Protein AF-A0AAN8U950-F1 (afdb_monomer_lite)

InterPro domains:
  IPR029149 Creatinase/Aminopeptidase P/Spt16, N-terminal [G3DSA:3.40.350.10] (1-107)
  IPR029149 Creatinase/Aminopeptidase P/Spt16, N-terminal [SSF53092] (40-86)
  IPR050422 Xaa-Pro aminopeptidase P [PTHR43763] (3-96)

Radius of gyration: 14.03 Å; chains: 1; bounding box: 30×39×33 Å

Secondary structure (DSSP, 8-state):
---HHHHHHHHHHHSSS-EEEEE--SS-TT--SS--GGG-HHHHHHS--SS--BTTTEEEEE-GGGHHHHHHH--TTEEEEEBTTBPPHHHHHHHHHTTSTTT-EEEE-

Organism: Solanum bulbocastanum (NCBI:txid147425)

pLDDT: mean 73.49, std 13.28, range [39.66, 87.0]

Sequence (109 aa):
MADTLAALRSLMSSHSSPLHALIIPSEDYHQSEYVSARDKRRAFVSGFTGSAGSMDEALLWTDGRYFLQATQQLSDQWKFMRMGDDPPVDIWMANANSYMEENGIIVWD

Structure (mmCIF, N/CA/C/O backbone):
data_AF-A0AAN8U950-F1
#
_entry.id   AF-A0AAN8U950-F1
#
loop_
_atom_site.group_PDB
_atom_site.id
_atom_site.type_symbol
_atom_site.label_atom_id
_atom_site.label_alt_id
_atom_site.label_comp_id
_atom_site.label_asym_id
_atom_site.label_entity_id
_atom_site.label_seq_id
_atom_site.pdbx_PDB_ins_code
_atom_site.Cartn_x
_atom_site.Cartn_y
_atom_site.Cartn_z
_atom_site.occupancy
_atom_site.B_iso_or_equiv
_atom_site.auth_seq_id
_atom_site.auth_comp_id
_atom_site.auth_asym_id
_atom_site.auth_atom_id
_atom_site.pdbx_PDB_model_num
ATOM 1 N N . MET A 1 1 ? -14.216 -2.062 13.259 1.00 41.22 1 MET A N 1
ATOM 2 C CA . MET A 1 1 ? -12.967 -1.275 13.188 1.00 41.22 1 MET A CA 1
ATOM 3 C C . MET A 1 1 ? -13.226 -0.133 12.230 1.00 41.22 1 MET A C 1
ATOM 5 O O . MET A 1 1 ? -13.859 -0.382 11.214 1.00 41.22 1 MET A O 1
ATOM 9 N N . ALA A 1 2 ? -12.865 1.098 12.594 1.00 52.94 2 ALA A N 1
ATOM 10 C CA . ALA A 1 2 ? -12.992 2.232 11.683 1.00 52.94 2 ALA A CA 1
ATOM 11 C C . ALA A 1 2 ? -12.181 1.949 10.408 1.00 52.94 2 ALA A C 1
ATOM 13 O O . ALA A 1 2 ? -11.097 1.377 10.500 1.00 52.94 2 ALA A O 1
ATOM 14 N N . ASP A 1 3 ? -12.722 2.298 9.244 1.00 76.00 3 ASP A N 1
ATOM 15 C CA . ASP A 1 3 ? -12.037 2.137 7.962 1.00 76.00 3 ASP A CA 1
ATOM 16 C C . ASP A 1 3 ? -10.867 3.141 7.907 1.00 76.00 3 ASP A C 1
ATOM 18 O O . ASP A 1 3 ? -11.057 4.330 7.640 1.00 76.00 3 ASP A O 1
ATOM 22 N N . THR A 1 4 ? -9.658 2.676 8.255 1.00 81.12 4 THR A N 1
ATOM 23 C CA . THR A 1 4 ? -8.422 3.482 8.290 1.00 81.12 4 THR A CA 1
ATOM 24 C C . THR A 1 4 ? -8.157 4.154 6.947 1.00 81.12 4 THR A C 1
ATOM 26 O O . THR A 1 4 ? -7.697 5.295 6.908 1.00 81.12 4 THR A O 1
ATOM 29 N N . LEU A 1 5 ? -8.486 3.475 5.846 1.00 76.50 5 LEU A N 1
ATOM 30 C CA . LEU A 1 5 ? -8.328 4.002 4.498 1.00 76.50 5 LEU A CA 1
ATOM 31 C C . LEU A 1 5 ? -9.338 5.126 4.228 1.00 76.50 5 LEU A C 1
ATOM 33 O O . LEU A 1 5 ? -8.965 6.157 3.669 1.00 76.50 5 LEU A O 1
ATOM 37 N N . ALA A 1 6 ? -10.589 4.982 4.675 1.00 79.50 6 ALA A N 1
ATOM 38 C CA . ALA A 1 6 ? -11.578 6.061 4.599 1.00 79.50 6 ALA A CA 1
ATOM 39 C C . ALA A 1 6 ? -11.177 7.281 5.447 1.00 79.50 6 ALA A C 1
ATOM 41 O O . ALA A 1 6 ? -11.303 8.419 4.990 1.00 79.50 6 ALA A O 1
ATOM 42 N N . ALA A 1 7 ? -10.639 7.061 6.652 1.00 84.69 7 ALA A N 1
ATOM 43 C CA . ALA A 1 7 ? -10.133 8.136 7.507 1.00 84.69 7 ALA A CA 1
ATOM 44 C C . ALA A 1 7 ? -8.937 8.864 6.868 1.00 84.69 7 ALA A C 1
ATOM 46 O O . ALA A 1 7 ? -8.889 10.095 6.874 1.00 84.69 7 ALA A O 1
ATOM 47 N N . LEU A 1 8 ? -8.007 8.118 6.263 1.00 83.88 8 LEU A N 1
ATOM 48 C CA . LEU A 1 8 ? -6.866 8.678 5.539 1.00 83.88 8 LEU A CA 1
ATOM 49 C C . LEU A 1 8 ? -7.317 9.506 4.330 1.00 83.88 8 LEU A C 1
ATOM 51 O O . LEU A 1 8 ? -6.875 10.641 4.174 1.00 83.88 8 LEU A O 1
ATOM 55 N N . ARG A 1 9 ? -8.249 8.987 3.520 1.00 78.94 9 ARG A N 1
ATOM 56 C CA . ARG A 1 9 ? -8.828 9.720 2.382 1.00 78.94 9 ARG A CA 1
ATOM 57 C C . ARG A 1 9 ? -9.500 11.020 2.830 1.00 78.94 9 ARG A C 1
ATOM 59 O O . ARG A 1 9 ? -9.273 12.061 2.225 1.00 78.94 9 ARG A O 1
ATOM 66 N N . SER A 1 10 ? -10.249 10.989 3.934 1.00 84.00 10 SER A N 1
ATOM 67 C CA . SER A 1 10 ? -10.861 12.199 4.497 1.00 84.00 10 SER A CA 1
ATOM 68 C C . SER A 1 10 ? -9.818 13.234 4.934 1.00 84.00 10 SER A C 1
ATOM 70 O O . SER A 1 10 ? -10.030 14.427 4.719 1.00 84.00 10 SER A O 1
ATOM 72 N N . LEU A 1 11 ? -8.699 12.802 5.529 1.00 86.81 11 LEU A N 1
ATOM 73 C CA . LEU A 1 11 ? -7.597 13.693 5.907 1.00 86.81 11 LEU A CA 1
ATOM 74 C C . LEU A 1 11 ? -6.932 14.317 4.676 1.00 86.81 11 LEU A C 1
ATOM 76 O O . LEU A 1 11 ? -6.732 15.531 4.648 1.00 86.81 11 LEU A O 1
ATOM 80 N N . MET A 1 12 ? -6.665 13.510 3.646 1.00 82.69 12 MET A N 1
ATOM 81 C CA . MET A 1 12 ? -6.084 13.958 2.376 1.00 82.69 12 MET A CA 1
ATOM 82 C C . MET A 1 12 ? -6.941 15.029 1.688 1.00 82.69 12 MET A C 1
ATOM 84 O O . MET A 1 12 ? -6.403 16.028 1.212 1.00 82.69 12 MET A O 1
ATOM 88 N N . SER A 1 13 ? -8.269 14.868 1.693 1.00 82.06 13 SER A N 1
ATOM 89 C CA . SER A 1 13 ? -9.201 15.864 1.144 1.00 82.06 13 SER A CA 1
ATOM 90 C C . SER A 1 13 ? -9.342 17.121 2.010 1.00 82.06 13 SER A C 1
ATOM 92 O O . SER A 1 13 ? -9.660 18.182 1.484 1.00 82.06 13 SER A O 1
ATOM 94 N N . SER A 1 14 ? -9.128 17.018 3.327 1.00 84.81 14 SER A N 1
ATOM 95 C CA . SER A 1 14 ? -9.252 18.144 4.271 1.00 84.81 14 SER A CA 1
ATOM 96 C C . SER A 1 14 ? -8.030 19.069 4.324 1.00 84.81 14 SER A C 1
ATOM 98 O O . SER A 1 14 ? -8.074 20.114 4.973 1.00 84.81 14 SER A O 1
ATOM 100 N N . HIS A 1 15 ? -6.931 18.684 3.674 1.00 83.38 15 HIS A N 1
ATOM 101 C CA . HIS A 1 15 ? -5.711 19.481 3.614 1.00 83.38 15 HIS A CA 1
ATOM 102 C C . HIS A 1 15 ? -5.938 20.769 2.797 1.00 83.38 15 HIS A C 1
ATOM 104 O O . HIS A 1 15 ? -6.667 20.750 1.807 1.00 83.38 15 HIS A O 1
ATOM 110 N N . SER A 1 16 ? -5.296 21.885 3.185 1.00 78.94 16 SER A N 1
ATOM 111 C CA . SER A 1 16 ? -5.488 23.213 2.557 1.00 78.94 16 SER A CA 1
ATOM 112 C C . SER A 1 16 ? -5.319 23.202 1.038 1.00 78.94 16 SER A C 1
ATOM 114 O O . SER A 1 16 ? -5.989 23.946 0.329 1.00 78.94 16 SER A O 1
ATOM 116 N N . SER A 1 17 ? -4.442 22.324 0.560 1.00 79.31 17 SER A N 1
ATOM 117 C CA . SER A 1 17 ? -4.401 21.899 -0.830 1.00 79.31 17 SER A CA 1
ATOM 118 C C . SER A 1 17 ? -4.711 20.401 -0.866 1.00 79.31 17 SER A C 1
ATOM 120 O O . SER A 1 17 ? -3.919 19.641 -0.295 1.00 79.31 17 SER A O 1
ATOM 122 N N . PRO A 1 18 ? -5.833 19.968 -1.471 1.00 75.06 18 PRO A N 1
ATOM 123 C CA . PRO A 1 18 ? -6.238 18.569 -1.471 1.00 75.06 18 PRO A CA 1
ATOM 124 C C . PRO A 1 18 ? -5.156 17.654 -2.042 1.00 75.06 18 PRO A C 1
ATOM 126 O O . PRO A 1 18 ? -4.612 17.891 -3.126 1.00 75.06 18 PRO A O 1
ATOM 129 N N . LEU A 1 19 ? -4.845 16.594 -1.301 1.00 76.06 19 LEU A N 1
ATOM 130 C CA . LEU A 1 19 ? -3.873 15.600 -1.734 1.00 76.06 19 LEU A CA 1
ATOM 131 C C . LEU A 1 19 ? -4.561 14.579 -2.628 1.00 76.06 19 LEU A C 1
ATOM 133 O O . LEU A 1 19 ? -5.563 13.980 -2.240 1.00 76.06 19 LEU A O 1
ATOM 137 N N . HIS A 1 20 ? -3.993 14.378 -3.809 1.00 71.12 20 HIS A N 1
ATOM 138 C CA . HIS A 1 20 ? -4.535 13.470 -4.814 1.00 71.12 20 HIS A CA 1
ATOM 139 C C . HIS A 1 20 ? -3.804 12.139 -4.829 1.00 71.12 20 HIS A C 1
ATOM 141 O O . HIS A 1 20 ? -4.353 11.182 -5.342 1.00 71.12 20 HIS A O 1
ATOM 147 N N . ALA A 1 21 ? -2.601 12.066 -4.253 1.00 71.81 21 ALA A N 1
ATOM 148 C CA . ALA A 1 21 ? -1.910 10.814 -3.988 1.00 71.81 21 ALA A CA 1
ATOM 149 C C . ALA A 1 21 ? -1.001 10.915 -2.762 1.00 71.81 21 ALA A C 1
ATOM 151 O O . ALA A 1 21 ? -0.461 11.978 -2.452 1.00 71.81 21 ALA A O 1
ATOM 152 N N . LEU A 1 22 ? -0.842 9.783 -2.075 1.00 74.75 22 LEU A N 1
ATOM 153 C CA . LEU A 1 22 ? 0.076 9.610 -0.957 1.00 74.75 22 LEU A CA 1
ATOM 154 C C . LEU A 1 22 ? 0.868 8.324 -1.170 1.00 74.75 22 LEU A C 1
ATOM 156 O O . LEU A 1 22 ? 0.285 7.251 -1.338 1.00 74.75 22 LEU A O 1
ATOM 160 N N . ILE A 1 23 ? 2.191 8.443 -1.146 1.00 77.81 23 ILE A N 1
ATOM 161 C CA . ILE A 1 23 ? 3.110 7.311 -1.255 1.00 77.81 23 ILE A CA 1
ATOM 162 C C . ILE A 1 23 ? 3.572 6.946 0.153 1.00 77.81 23 ILE A C 1
ATOM 164 O O . ILE A 1 23 ? 4.064 7.801 0.882 1.00 77.81 23 ILE A O 1
ATOM 168 N N . ILE A 1 24 ? 3.412 5.675 0.533 1.00 79.44 24 ILE A N 1
ATOM 169 C CA . ILE A 1 24 ? 3.804 5.173 1.856 1.00 79.44 24 ILE A CA 1
ATOM 170 C C . ILE A 1 24 ? 4.926 4.138 1.680 1.00 79.44 24 ILE A C 1
ATOM 172 O O . ILE A 1 24 ? 4.635 2.969 1.378 1.00 79.44 24 ILE A O 1
ATOM 176 N N . PRO A 1 25 ? 6.202 4.533 1.847 1.00 78.94 25 PRO A N 1
ATOM 177 C CA . PRO A 1 25 ? 7.322 3.607 1.737 1.00 78.94 25 PRO A CA 1
ATOM 178 C C . PRO A 1 25 ? 7.320 2.561 2.866 1.00 78.94 25 PRO A C 1
ATOM 180 O O . PRO A 1 25 ? 6.625 2.676 3.877 1.00 78.94 25 PRO A O 1
ATOM 183 N N . SER A 1 26 ? 8.082 1.479 2.671 1.00 76.62 26 SER A N 1
ATOM 184 C CA . SER A 1 26 ? 8.387 0.519 3.751 1.00 76.62 26 SER A CA 1
ATOM 185 C C . SER A 1 26 ? 9.324 1.053 4.795 1.00 76.62 26 SER A C 1
ATOM 187 O O . SER A 1 26 ? 9.294 0.596 5.934 1.00 76.62 26 SER A O 1
ATOM 189 N N . GLU A 1 27 ? 10.238 1.871 4.318 1.00 79.06 27 GLU A N 1
ATOM 190 C CA . GLU A 1 27 ? 11.455 2.221 5.000 1.00 79.06 27 GLU A CA 1
ATOM 191 C C . GLU A 1 27 ? 11.156 3.291 6.042 1.00 79.06 27 GLU A C 1
ATOM 193 O O . GLU A 1 27 ? 10.185 4.045 5.943 1.00 79.06 27 GLU A O 1
ATOM 198 N N . ASP A 1 28 ? 11.999 3.342 7.063 1.00 83.44 28 ASP A N 1
ATOM 199 C CA . ASP A 1 28 ? 12.025 4.474 7.969 1.00 83.44 28 ASP A CA 1
ATOM 200 C C . ASP A 1 28 ? 12.906 5.590 7.388 1.00 83.44 28 ASP A C 1
ATOM 202 O O . ASP A 1 28 ? 13.484 5.478 6.307 1.00 83.44 28 ASP A O 1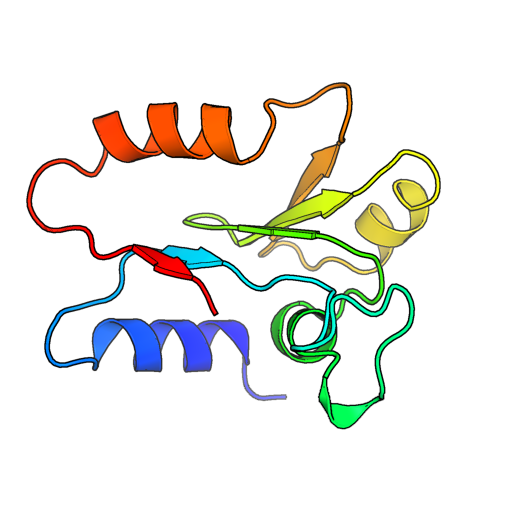
ATOM 206 N N . TYR A 1 29 ? 13.052 6.675 8.145 1.00 82.31 29 TYR A N 1
ATOM 207 C CA . TYR A 1 29 ? 13.891 7.815 7.766 1.00 82.31 29 TYR A CA 1
ATOM 208 C C . TYR A 1 29 ? 15.367 7.440 7.503 1.00 82.31 29 TYR A C 1
ATOM 210 O O . TYR A 1 29 ? 16.103 8.193 6.868 1.00 82.31 29 TYR A O 1
ATOM 218 N N . HIS A 1 30 ? 15.816 6.281 7.990 1.00 86.12 30 HIS A N 1
ATOM 219 C CA . HIS A 1 30 ? 17.179 5.785 7.823 1.00 86.12 30 HIS A CA 1
ATOM 220 C C . HIS A 1 30 ? 17.311 4.753 6.700 1.00 86.12 30 HIS A C 1
ATOM 222 O O . HIS A 1 30 ? 18.376 4.151 6.572 1.00 86.12 30 HIS A O 1
ATOM 228 N N . GLN A 1 31 ? 16.266 4.562 5.886 1.00 82.50 31 GLN A N 1
ATOM 229 C CA . GLN A 1 31 ? 16.237 3.563 4.815 1.00 82.50 31 GLN A CA 1
ATOM 230 C C . GLN A 1 31 ? 16.451 2.135 5.338 1.00 82.50 31 GLN A C 1
ATOM 232 O O . GLN A 1 31 ? 17.045 1.286 4.673 1.00 82.50 31 GLN A O 1
ATOM 237 N N . SER A 1 32 ? 15.990 1.862 6.563 1.00 81.06 32 SER A N 1
ATOM 238 C CA . SER A 1 32 ? 16.117 0.532 7.151 1.00 81.06 32 SER A CA 1
ATOM 239 C C . SER A 1 32 ? 15.217 -0.465 6.422 1.00 81.06 32 SER A C 1
ATOM 241 O O . SER A 1 32 ? 14.015 -0.248 6.280 1.00 81.06 32 SER A O 1
ATOM 243 N N . GLU A 1 33 ? 15.782 -1.611 6.039 1.00 74.88 33 GLU A N 1
ATOM 244 C CA . GLU A 1 33 ? 15.027 -2.714 5.425 1.00 74.88 33 GLU A CA 1
ATOM 245 C C . GLU A 1 33 ? 13.992 -3.315 6.399 1.00 74.88 33 GLU A C 1
ATOM 247 O O . GLU A 1 33 ? 12.885 -3.687 6.006 1.00 74.88 33 GLU A O 1
ATOM 252 N N . TYR A 1 34 ? 14.332 -3.371 7.693 1.00 79.19 34 TYR A N 1
ATOM 253 C CA . TYR A 1 34 ? 13.453 -3.852 8.760 1.00 79.19 34 TYR A CA 1
ATOM 254 C C . TYR A 1 34 ? 13.142 -2.730 9.741 1.00 79.19 34 TYR A C 1
ATOM 256 O O . TYR A 1 34 ? 13.972 -2.353 10.566 1.00 79.19 34 TYR A O 1
ATOM 264 N N . VAL A 1 35 ? 11.912 -2.230 9.675 1.00 82.88 35 VAL A N 1
ATOM 265 C CA . VAL A 1 35 ? 11.476 -1.087 10.477 1.00 82.88 35 VAL A CA 1
ATOM 266 C C . VAL A 1 35 ? 10.822 -1.490 11.799 1.00 82.88 35 VAL A C 1
ATOM 268 O O . VAL A 1 35 ? 10.220 -2.565 11.947 1.00 82.88 35 VAL A O 1
ATOM 271 N N . SER A 1 36 ? 10.914 -0.587 12.776 1.00 84.94 36 SER A N 1
ATOM 272 C CA . SER A 1 36 ? 10.263 -0.727 14.078 1.00 84.94 36 SER A CA 1
ATOM 273 C C . SER A 1 36 ? 8.739 -0.824 13.933 1.00 84.94 36 SER A C 1
ATOM 275 O O . SER A 1 36 ? 8.164 -0.365 12.950 1.00 84.94 36 SER A O 1
ATOM 277 N N . ALA A 1 37 ? 8.038 -1.372 14.933 1.00 82.62 37 ALA A N 1
ATOM 278 C CA . ALA A 1 37 ? 6.572 -1.441 14.899 1.00 82.62 37 ALA A CA 1
ATOM 279 C C . ALA A 1 37 ? 5.902 -0.062 14.730 1.00 82.62 37 ALA A C 1
ATOM 281 O O . ALA A 1 37 ? 4.813 0.019 14.167 1.00 82.62 37 ALA A O 1
ATOM 282 N N . ARG A 1 38 ? 6.566 1.009 15.184 1.00 84.50 38 ARG A N 1
ATOM 283 C CA . ARG A 1 38 ? 6.092 2.390 15.064 1.00 84.50 38 ARG A CA 1
ATOM 284 C C . ARG A 1 38 ? 6.097 2.892 13.619 1.00 84.50 38 ARG A C 1
ATOM 286 O O . ARG A 1 38 ? 5.245 3.695 13.260 1.00 84.50 38 ARG A O 1
ATOM 293 N N . ASP A 1 39 ? 7.023 2.396 12.806 1.00 82.44 39 ASP A N 1
ATOM 294 C CA . ASP A 1 39 ? 7.258 2.864 11.437 1.00 82.44 39 ASP A CA 1
ATOM 295 C C . ASP A 1 39 ? 6.622 1.957 10.377 1.00 82.44 39 ASP A C 1
ATOM 297 O O . ASP A 1 39 ? 6.725 2.216 9.184 1.00 82.44 39 ASP A O 1
ATOM 301 N N . LYS A 1 40 ? 5.856 0.936 10.789 1.00 81.81 40 LYS A N 1
ATOM 302 C CA . LYS A 1 40 ? 5.062 0.072 9.894 1.00 81.81 40 LYS A CA 1
ATOM 303 C C . LYS A 1 40 ? 3.797 0.776 9.370 1.00 81.81 40 LYS A C 1
ATOM 305 O O . LYS A 1 40 ? 2.692 0.236 9.451 1.00 81.81 40 LYS A O 1
ATOM 310 N N . ARG A 1 41 ? 3.959 1.979 8.812 1.00 83.94 41 ARG A N 1
ATOM 311 C CA . ARG A 1 41 ? 2.886 2.875 8.335 1.00 83.94 41 ARG A CA 1
ATOM 312 C C . ARG A 1 41 ? 2.011 2.200 7.282 1.00 83.94 41 ARG A C 1
ATOM 314 O O . ARG A 1 41 ? 0.788 2.230 7.382 1.00 83.94 41 ARG A O 1
ATOM 321 N N . ARG A 1 42 ? 2.617 1.483 6.333 1.00 76.69 42 ARG A N 1
ATOM 322 C CA . ARG A 1 42 ? 1.862 0.724 5.326 1.00 76.69 42 ARG A CA 1
ATOM 323 C C . ARG A 1 42 ? 1.007 -0.378 5.945 1.00 76.69 42 ARG A C 1
ATOM 325 O O . ARG A 1 42 ? -0.147 -0.513 5.555 1.00 76.69 42 ARG A O 1
ATOM 332 N N . ALA A 1 43 ? 1.530 -1.140 6.905 1.00 77.25 43 ALA A N 1
ATOM 333 C CA . ALA A 1 43 ? 0.757 -2.201 7.553 1.00 77.25 43 ALA A CA 1
ATOM 334 C C . ALA A 1 43 ? -0.436 -1.636 8.328 1.00 77.25 43 ALA A C 1
ATOM 336 O O . ALA A 1 43 ? -1.509 -2.228 8.323 1.00 77.25 43 ALA A O 1
ATOM 337 N N . PHE A 1 44 ? -0.269 -0.461 8.935 1.00 79.81 44 PHE A N 1
ATOM 338 C CA . PHE A 1 44 ? -1.356 0.246 9.602 1.00 79.81 44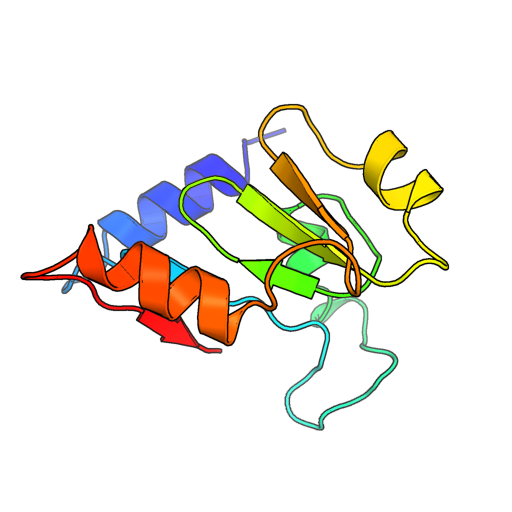 PHE A CA 1
ATOM 339 C C . PHE A 1 44 ? -2.481 0.659 8.636 1.00 79.81 44 PHE A C 1
ATOM 341 O O . PHE A 1 44 ? -3.654 0.506 8.968 1.00 79.81 44 PHE A O 1
ATOM 348 N N . VAL A 1 45 ? -2.137 1.150 7.440 1.00 74.75 45 VAL A N 1
ATOM 349 C CA . VAL A 1 45 ? -3.121 1.646 6.457 1.00 74.75 45 VAL A CA 1
ATOM 350 C C . VAL A 1 45 ? -3.739 0.524 5.613 1.00 74.75 45 VAL A C 1
ATOM 352 O O . VAL A 1 45 ? -4.924 0.580 5.299 1.00 74.75 45 VAL A O 1
ATOM 355 N N . SER A 1 46 ? -2.955 -0.492 5.249 1.00 67.88 46 SER A N 1
ATOM 356 C CA . SER A 1 46 ? -3.364 -1.555 4.314 1.00 67.88 46 SER A CA 1
ATOM 357 C C . SER A 1 46 ? -3.726 -2.885 4.968 1.00 67.88 46 SER A C 1
ATOM 359 O O . SER A 1 46 ? -4.317 -3.739 4.318 1.00 67.88 46 SER A O 1
ATOM 361 N N . GLY A 1 47 ? -3.326 -3.109 6.222 1.00 68.44 47 GLY A N 1
ATOM 362 C CA . GLY A 1 47 ? -3.330 -4.441 6.834 1.00 68.44 47 GLY A CA 1
ATOM 363 C C . GLY A 1 47 ? -2.229 -5.376 6.307 1.00 68.44 47 GLY A C 1
ATOM 364 O O . GLY A 1 47 ? -2.021 -6.445 6.877 1.00 68.44 47 GLY A O 1
ATOM 365 N N . PHE A 1 48 ? -1.481 -4.977 5.271 1.00 62.19 48 PHE A N 1
ATOM 366 C CA . PHE A 1 48 ? -0.430 -5.775 4.644 1.00 62.19 48 PHE A CA 1
ATOM 367 C C . PHE A 1 48 ? 0.956 -5.485 5.229 1.00 62.19 48 PHE A C 1
ATOM 369 O O . PHE A 1 48 ? 1.411 -4.342 5.297 1.00 62.19 48 PHE A O 1
ATOM 376 N N . THR A 1 49 ? 1.673 -6.543 5.612 1.00 61.78 49 THR A N 1
ATOM 377 C CA . THR A 1 49 ? 2.981 -6.429 6.278 1.00 61.78 49 THR A CA 1
ATOM 378 C C . THR A 1 49 ? 4.198 -6.530 5.348 1.00 61.78 49 THR A C 1
ATOM 380 O O . THR A 1 49 ? 5.308 -6.317 5.829 1.00 61.78 49 THR A O 1
ATOM 383 N N . GLY A 1 50 ? 4.039 -6.873 4.061 1.00 52.75 50 GLY A N 1
ATOM 384 C CA . GLY A 1 50 ? 5.132 -6.841 3.056 1.00 52.75 50 GLY A CA 1
ATOM 385 C C . GLY A 1 50 ? 5.382 -5.416 2.544 1.00 52.75 50 GLY A C 1
ATOM 386 O O . GLY A 1 50 ? 4.814 -4.533 3.157 1.00 52.75 50 GLY A O 1
ATOM 387 N N . SER A 1 51 ? 6.169 -5.158 1.479 1.00 48.25 51 SER A N 1
ATOM 388 C CA . SER A 1 51 ? 7.019 -3.946 1.346 1.00 48.25 51 SER A CA 1
ATOM 389 C C . SER A 1 51 ? 6.726 -2.751 0.366 1.00 48.25 51 SER A C 1
ATOM 391 O O . SER A 1 51 ? 7.549 -1.835 0.362 1.00 48.25 51 SER A O 1
ATOM 393 N N . ALA A 1 52 ? 5.631 -2.609 -0.410 1.00 39.66 52 ALA A N 1
ATOM 394 C CA . ALA A 1 52 ? 5.402 -1.364 -1.217 1.00 39.66 52 ALA A CA 1
ATOM 395 C C . ALA A 1 52 ? 3.923 -1.057 -1.614 1.00 39.66 52 ALA A C 1
ATOM 397 O O . ALA A 1 52 ? 3.109 -1.967 -1.608 1.00 39.66 52 ALA A O 1
ATOM 398 N N . GLY A 1 53 ? 3.540 0.201 -1.951 1.00 46.88 53 GLY A N 1
ATOM 399 C CA . GLY A 1 53 ? 2.162 0.612 -2.373 1.00 46.88 53 GLY A CA 1
ATOM 400 C C . GLY A 1 53 ? 1.961 2.100 -2.813 1.00 46.88 53 GLY A C 1
ATOM 401 O O . GLY A 1 53 ? 2.770 2.937 -2.419 1.00 46.88 53 GLY A O 1
ATOM 402 N N . SER A 1 54 ? 0.926 2.423 -3.631 1.00 42.09 54 SER A N 1
ATOM 403 C CA . SER A 1 54 ? 0.485 3.769 -4.157 1.00 42.09 54 SER A CA 1
ATOM 404 C C . SER A 1 54 ? -0.941 3.718 -4.817 1.00 42.09 54 SER A C 1
ATOM 406 O O . SER A 1 54 ? -1.593 2.713 -4.631 1.00 42.09 54 SER A O 1
ATOM 408 N N . MET A 1 55 ? -1.491 4.745 -5.503 1.00 40.78 55 MET A N 1
ATOM 409 C CA . MET A 1 55 ? -2.836 5.346 -5.233 1.00 40.78 55 MET A CA 1
ATOM 410 C C . MET A 1 55 ? -3.987 5.312 -6.307 1.00 40.78 55 MET A C 1
ATOM 412 O O . MET A 1 55 ? -3.839 4.788 -7.396 1.00 40.78 55 MET A O 1
ATOM 416 N N . ASP A 1 56 ? -5.141 5.930 -5.987 1.00 42.19 56 ASP A N 1
ATOM 417 C CA . ASP A 1 56 ? -6.474 6.029 -6.651 1.00 42.19 56 ASP A CA 1
ATOM 418 C C . ASP A 1 56 ? -7.375 4.785 -6.532 1.00 42.19 56 ASP A C 1
ATOM 420 O O . ASP A 1 56 ? -8.470 4.822 -5.960 1.00 42.19 56 ASP A O 1
ATOM 424 N N . GLU A 1 57 ? -6.814 3.635 -6.874 1.00 61.22 57 GLU A N 1
ATOM 425 C CA . GLU A 1 57 ? -7.133 2.363 -6.226 1.00 61.22 57 GLU A CA 1
ATOM 426 C C . GLU A 1 57 ? -6.128 2.202 -5.069 1.00 61.22 57 GLU A C 1
ATOM 428 O O . GLU A 1 57 ? -5.046 2.783 -5.108 1.00 61.22 57 GLU A O 1
ATOM 433 N N . ALA A 1 58 ? -6.432 1.487 -3.982 1.00 67.69 58 ALA A N 1
ATOM 434 C CA . ALA A 1 58 ? -5.384 1.253 -2.986 1.00 67.69 58 ALA A CA 1
ATOM 435 C C . ALA A 1 58 ? -4.414 0.212 -3.574 1.00 67.69 58 ALA A C 1
ATOM 437 O O . ALA A 1 58 ? -4.668 -0.983 -3.493 1.00 67.69 58 ALA A O 1
ATOM 438 N N . LEU A 1 59 ? -3.360 0.628 -4.278 1.00 75.19 59 LEU A N 1
ATOM 439 C CA . LEU A 1 59 ? -2.457 -0.304 -4.947 1.00 75.19 59 LEU A CA 1
ATOM 440 C C . LEU A 1 59 ? -1.293 -0.701 -4.045 1.00 75.19 59 LEU A C 1
ATOM 442 O O . LEU A 1 59 ? -0.720 0.103 -3.308 1.00 75.19 59 LEU A O 1
ATOM 446 N N . LEU A 1 60 ? -0.912 -1.968 -4.136 1.00 77.44 60 LEU A N 1
ATOM 447 C CA . LEU A 1 60 ? 0.203 -2.540 -3.399 1.00 77.44 60 LEU A CA 1
ATOM 448 C C . LEU A 1 60 ? 1.190 -3.174 -4.377 1.00 77.44 60 LEU A C 1
ATOM 450 O O . LEU A 1 60 ? 0.836 -4.149 -5.032 1.00 77.44 60 LEU A O 1
ATOM 454 N N . TRP A 1 61 ? 2.430 -2.684 -4.418 1.00 83.00 61 TRP A N 1
ATOM 455 C CA . TRP A 1 61 ? 3.516 -3.348 -5.140 1.00 83.00 61 TRP A CA 1
ATOM 456 C C . TRP A 1 61 ? 4.264 -4.296 -4.200 1.00 83.00 61 TRP A C 1
ATOM 458 O O . TRP A 1 61 ? 4.561 -3.968 -3.054 1.00 83.00 61 TRP A O 1
ATOM 468 N N . THR A 1 62 ? 4.601 -5.493 -4.661 1.00 80.94 62 THR A N 1
ATOM 469 C CA . THR A 1 62 ? 5.540 -6.354 -3.930 1.00 80.94 62 THR A CA 1
ATOM 470 C C . THR A 1 62 ? 6.283 -7.274 -4.885 1.00 80.94 62 THR A C 1
ATOM 472 O O . THR A 1 62 ? 5.889 -7.402 -6.043 1.00 80.94 62 THR A O 1
ATOM 475 N N . ASP A 1 63 ? 7.356 -7.902 -4.413 1.00 84.19 63 ASP A N 1
ATOM 476 C CA . ASP A 1 63 ? 8.131 -8.872 -5.181 1.00 84.19 63 ASP A CA 1
ATOM 477 C C . ASP A 1 63 ? 7.583 -10.305 -5.037 1.00 84.19 63 ASP A C 1
ATOM 479 O O . ASP A 1 63 ? 6.769 -10.596 -4.156 1.00 84.19 63 ASP A O 1
ATOM 483 N N . GLY A 1 64 ? 8.057 -11.216 -5.896 1.00 82.62 64 GLY A N 1
ATOM 484 C CA . GLY A 1 64 ? 7.566 -12.596 -6.008 1.00 82.62 64 GLY A CA 1
ATOM 485 C C . GLY A 1 64 ? 7.480 -13.379 -4.695 1.00 82.62 64 GLY A C 1
ATOM 486 O O . GLY A 1 64 ? 6.623 -1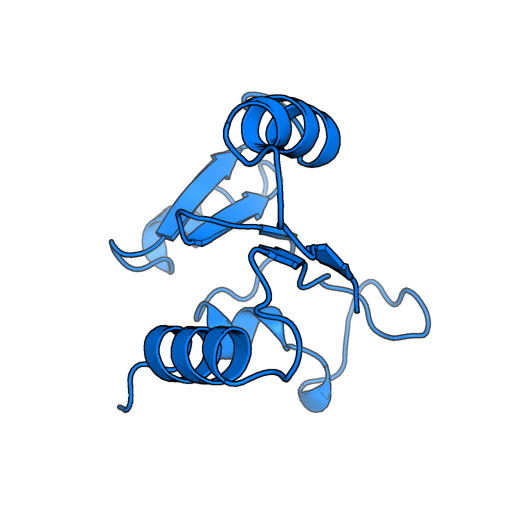4.255 -4.563 1.00 82.62 64 GLY A O 1
ATOM 487 N N . ARG A 1 65 ? 8.303 -13.044 -3.691 1.00 85.88 65 ARG A N 1
ATOM 488 C CA . ARG A 1 65 ? 8.293 -13.701 -2.372 1.00 85.88 65 ARG A CA 1
ATOM 489 C C . ARG A 1 65 ? 6.970 -13.514 -1.629 1.00 85.88 65 ARG A C 1
ATOM 491 O O . ARG A 1 65 ? 6.590 -14.384 -0.850 1.00 85.88 65 ARG A O 1
ATOM 498 N N . TYR A 1 66 ? 6.269 -12.407 -1.873 1.00 83.19 66 TYR A N 1
ATOM 499 C CA . TYR A 1 66 ? 5.079 -12.018 -1.115 1.00 83.19 66 TYR A CA 1
ATOM 500 C C . TYR A 1 66 ? 3.782 -12.067 -1.927 1.00 83.19 66 TYR A C 1
ATOM 502 O O . TYR A 1 66 ? 2.741 -11.678 -1.404 1.00 83.19 66 TYR A O 1
ATOM 510 N N . PHE A 1 67 ? 3.792 -12.582 -3.163 1.00 87.00 67 PHE A N 1
ATOM 511 C CA . PHE A 1 67 ? 2.593 -12.630 -4.016 1.00 87.00 67 PHE A CA 1
ATOM 512 C C . PHE A 1 67 ? 1.431 -13.365 -3.341 1.00 87.00 67 PHE A C 1
ATOM 514 O O . PHE A 1 67 ? 0.328 -12.831 -3.237 1.00 87.00 67 PHE A O 1
ATOM 521 N N . LEU A 1 68 ? 1.692 -14.564 -2.813 1.00 86.25 68 LEU A N 1
ATOM 522 C CA . LEU A 1 68 ? 0.673 -15.356 -2.124 1.00 86.25 68 LEU A CA 1
ATOM 523 C C . LEU A 1 68 ? 0.155 -14.639 -0.869 1.00 86.25 68 LEU A C 1
ATOM 525 O O . LEU A 1 68 ? -1.049 -14.593 -0.630 1.00 86.25 68 LEU A O 1
ATOM 529 N N . GLN A 1 69 ? 1.055 -14.035 -0.092 1.00 81.88 69 GLN A N 1
ATOM 530 C CA . GLN A 1 69 ? 0.687 -13.304 1.118 1.00 81.88 69 GLN A CA 1
ATOM 531 C C . GLN A 1 69 ? -0.163 -12.069 0.800 1.00 81.88 69 GLN A C 1
ATOM 533 O O . GLN A 1 69 ? -1.170 -11.840 1.467 1.00 81.88 69 GLN A O 1
ATOM 538 N N . ALA A 1 70 ? 0.205 -11.300 -0.227 1.00 82.81 70 ALA A N 1
ATOM 539 C CA . ALA A 1 70 ? -0.540 -10.125 -0.662 1.00 82.81 70 ALA A CA 1
ATOM 540 C C . ALA A 1 70 ? -1.971 -10.502 -1.059 1.00 82.81 70 ALA A C 1
ATOM 542 O O . ALA A 1 70 ? -2.916 -9.896 -0.567 1.00 82.81 70 ALA A O 1
ATOM 543 N N . THR A 1 71 ? -2.146 -11.574 -1.840 1.00 83.31 71 THR A N 1
ATOM 544 C CA . THR A 1 71 ? -3.488 -12.039 -2.236 1.00 83.31 71 THR A CA 1
ATOM 545 C C . THR A 1 71 ? -4.359 -12.519 -1.071 1.00 83.31 71 THR A C 1
ATOM 547 O O . THR A 1 71 ? -5.576 -12.530 -1.202 1.00 83.31 71 THR A O 1
ATOM 550 N N . GLN A 1 72 ? -3.765 -12.916 0.059 1.00 85.25 72 GLN A N 1
ATOM 551 C CA . GLN A 1 72 ? -4.504 -13.393 1.235 1.00 85.25 72 GLN A CA 1
ATOM 552 C C . GLN A 1 72 ? -4.795 -12.295 2.264 1.00 85.25 72 GLN A C 1
ATOM 554 O O . GLN A 1 72 ? -5.736 -12.431 3.042 1.00 85.25 72 GLN A O 1
ATOM 559 N N . GLN A 1 73 ? -3.960 -11.253 2.327 1.00 81.94 73 GLN A N 1
ATOM 560 C CA . GLN A 1 73 ? -4.027 -10.220 3.370 1.00 81.94 73 GLN A CA 1
ATOM 561 C C . GLN A 1 73 ? -4.655 -8.910 2.895 1.00 81.94 73 GLN A C 1
ATOM 563 O O . GLN A 1 73 ? -5.102 -8.124 3.729 1.00 81.94 73 GLN A O 1
ATOM 568 N N . LEU A 1 74 ? -4.681 -8.659 1.586 1.00 79.69 74 LEU A N 1
ATOM 569 C CA . LEU A 1 74 ? -5.335 -7.482 1.026 1.00 79.69 74 LEU A CA 1
ATOM 570 C C . LEU A 1 74 ? -6.857 -7.644 1.030 1.00 79.69 74 LEU A C 1
ATOM 572 O O . LEU A 1 74 ? -7.380 -8.703 0.692 1.00 79.69 74 LEU A O 1
ATOM 576 N N . SER A 1 75 ? -7.566 -6.576 1.397 1.00 77.19 75 SER A N 1
ATOM 577 C CA . SER A 1 75 ? -9.017 -6.494 1.221 1.00 77.19 75 SER A CA 1
ATOM 578 C C . SER A 1 75 ? -9.375 -6.136 -0.224 1.00 77.19 75 SER A C 1
ATOM 580 O O . SER A 1 75 ? -8.545 -5.603 -0.957 1.00 77.19 75 SER A O 1
ATOM 582 N N . ASP A 1 76 ? -10.640 -6.329 -0.609 1.00 77.44 76 ASP A N 1
ATOM 583 C CA . ASP A 1 76 ? -11.164 -5.998 -1.949 1.00 77.44 76 ASP A CA 1
ATOM 584 C C . ASP A 1 76 ? -11.034 -4.507 -2.325 1.00 77.44 76 ASP A C 1
ATOM 586 O O . ASP A 1 76 ? -11.235 -4.120 -3.473 1.00 77.44 76 ASP A O 1
ATOM 590 N N . GLN A 1 77 ? -10.705 -3.649 -1.355 1.00 71.56 77 GLN A N 1
ATOM 591 C CA . GLN A 1 77 ? -10.421 -2.230 -1.576 1.00 71.56 77 GLN A CA 1
ATOM 592 C C . GLN A 1 77 ? -9.020 -1.995 -2.163 1.00 71.56 77 GLN A C 1
ATOM 594 O O . GLN A 1 77 ? -8.723 -0.865 -2.563 1.00 71.56 77 GLN A O 1
ATOM 599 N N . TRP A 1 78 ? -8.169 -3.030 -2.187 1.00 74.56 78 TRP A N 1
ATOM 600 C CA . TRP A 1 78 ? -6.796 -2.968 -2.665 1.00 74.56 78 TRP A CA 1
ATOM 601 C C . TRP A 1 78 ? -6.589 -3.718 -3.977 1.00 74.56 78 TRP A C 1
ATOM 603 O O . TRP A 1 78 ? -7.046 -4.844 -4.165 1.00 74.56 78 TRP A O 1
ATOM 613 N N . LYS A 1 79 ? -5.802 -3.114 -4.864 1.00 81.62 79 LYS A N 1
ATOM 614 C CA . LYS A 1 79 ? -5.338 -3.723 -6.104 1.00 81.62 79 LYS A CA 1
ATOM 615 C C . LYS A 1 79 ? -3.895 -4.169 -5.957 1.00 81.62 79 LYS A C 1
ATOM 617 O O . LYS A 1 79 ? -2.992 -3.380 -5.693 1.00 81.62 79 LYS A O 1
ATOM 622 N N . PHE A 1 80 ? -3.669 -5.457 -6.141 1.00 83.44 80 PHE A N 1
ATOM 623 C CA . PHE A 1 80 ? -2.330 -6.006 -6.066 1.00 83.44 80 PHE A CA 1
ATOM 624 C C . PHE A 1 80 ? -1.560 -5.796 -7.382 1.00 83.44 80 PHE A C 1
ATOM 626 O O . PHE A 1 80 ? -2.065 -6.148 -8.445 1.00 83.44 80 PHE A O 1
ATOM 633 N N . MET A 1 81 ? -0.343 -5.255 -7.292 1.00 85.69 81 MET A N 1
ATOM 634 C CA . MET A 1 81 ? 0.582 -4.990 -8.399 1.00 85.69 81 MET A CA 1
ATOM 635 C C . MET A 1 81 ? 1.854 -5.835 -8.219 1.00 85.69 81 MET A C 1
ATOM 637 O O . MET A 1 81 ? 2.546 -5.757 -7.199 1.00 85.69 81 MET A O 1
ATOM 641 N N . ARG A 1 82 ? 2.193 -6.667 -9.203 1.00 86.56 82 ARG A N 1
ATOM 642 C CA . ARG A 1 82 ? 3.351 -7.570 -9.158 1.00 86.56 82 ARG A CA 1
ATOM 643 C C . ARG A 1 82 ? 4.589 -6.881 -9.710 1.00 86.56 82 ARG A C 1
ATOM 645 O O . ARG A 1 82 ? 4.650 -6.540 -10.889 1.00 86.56 82 ARG A O 1
ATOM 652 N N . MET A 1 83 ? 5.617 -6.725 -8.878 1.00 85.62 83 MET A N 1
ATOM 653 C CA . MET A 1 83 ? 6.905 -6.218 -9.348 1.00 85.62 83 MET A CA 1
ATOM 654 C C . MET A 1 83 ? 7.514 -7.194 -10.362 1.00 85.62 83 MET A C 1
ATOM 656 O O . MET A 1 83 ? 7.685 -8.374 -10.060 1.00 85.62 83 MET A O 1
ATOM 660 N N . GLY A 1 84 ? 7.855 -6.684 -11.546 1.00 84.62 84 GLY A N 1
ATOM 661 C CA . GLY A 1 84 ? 8.415 -7.460 -12.659 1.00 84.62 84 GLY A CA 1
ATOM 662 C C . GLY A 1 84 ? 7.405 -7.798 -13.759 1.00 84.62 84 GLY A C 1
ATOM 663 O O . GLY A 1 84 ? 7.823 -7.940 -14.905 1.00 84.62 84 GLY A O 1
ATOM 664 N N . ASP A 1 85 ? 6.108 -7.841 -13.436 1.00 85.25 85 ASP A N 1
ATOM 665 C CA . ASP A 1 85 ? 5.031 -8.103 -14.403 1.00 85.25 85 ASP A CA 1
ATOM 666 C C . ASP A 1 85 ? 4.212 -6.838 -14.705 1.00 85.25 85 ASP A C 1
ATOM 668 O O . ASP A 1 85 ? 3.886 -6.558 -15.858 1.00 85.25 85 ASP A O 1
ATOM 672 N N . ASP A 1 86 ? 3.881 -6.069 -13.665 1.00 87.00 86 ASP A N 1
ATOM 673 C CA . ASP A 1 86 ? 3.097 -4.840 -13.763 1.00 87.00 86 ASP A CA 1
ATOM 674 C C . ASP A 1 86 ? 4.012 -3.602 -13.864 1.00 87.00 86 ASP A C 1
ATOM 676 O O . ASP A 1 86 ? 5.171 -3.646 -13.426 1.00 87.00 86 ASP A O 1
ATOM 680 N N . PRO A 1 87 ? 3.520 -2.471 -14.416 1.00 85.81 87 PRO A N 1
ATOM 681 C CA . PRO A 1 87 ? 4.304 -1.246 -14.501 1.00 85.81 87 PRO A CA 1
ATOM 682 C C . PRO A 1 87 ? 4.863 -0.826 -13.132 1.00 85.81 87 PRO A C 1
ATOM 684 O O . PRO A 1 87 ? 4.135 -0.872 -12.129 1.00 85.81 87 PRO A O 1
ATOM 687 N N . PRO A 1 88 ? 6.137 -0.399 -13.068 1.00 83.56 88 PRO A N 1
ATOM 688 C CA . PRO A 1 88 ? 6.714 0.120 -11.839 1.00 83.56 88 PRO A CA 1
ATOM 689 C C . PRO A 1 88 ? 6.028 1.434 -11.437 1.00 83.56 88 PRO A C 1
ATOM 691 O O . PRO A 1 88 ? 5.373 2.088 -12.253 1.00 83.56 88 PRO A O 1
ATOM 694 N N . VAL A 1 89 ? 6.141 1.791 -10.155 1.00 80.06 89 VAL A N 1
ATOM 695 C CA . VAL A 1 89 ? 5.372 2.890 -9.547 1.00 80.06 89 VAL A CA 1
ATOM 696 C C . VAL A 1 89 ? 5.566 4.223 -10.274 1.00 80.06 89 VAL A C 1
ATOM 698 O O . VAL A 1 89 ? 4.605 4.955 -10.465 1.00 80.06 89 VAL A O 1
ATOM 701 N N . ASP A 1 90 ? 6.775 4.518 -10.739 1.00 78.75 90 ASP A N 1
ATOM 702 C CA . ASP A 1 90 ? 7.135 5.721 -11.491 1.00 78.75 90 ASP A CA 1
ATOM 703 C C . ASP A 1 90 ? 6.427 5.796 -12.850 1.00 78.75 90 ASP A C 1
ATOM 705 O O . ASP A 1 90 ? 5.825 6.818 -13.180 1.00 78.75 90 ASP A O 1
ATOM 709 N N . ILE A 1 91 ? 6.426 4.698 -13.610 1.00 82.44 91 ILE A N 1
ATOM 710 C CA . ILE A 1 91 ? 5.748 4.617 -14.911 1.00 82.44 91 ILE A CA 1
ATOM 711 C C . ILE A 1 91 ? 4.230 4.618 -14.737 1.00 82.44 91 ILE A C 1
ATOM 713 O O . ILE A 1 91 ? 3.518 5.280 -15.493 1.00 82.44 91 ILE A O 1
ATOM 717 N N . TRP A 1 92 ? 3.722 3.902 -13.731 1.00 80.00 92 TRP A N 1
ATOM 718 C CA 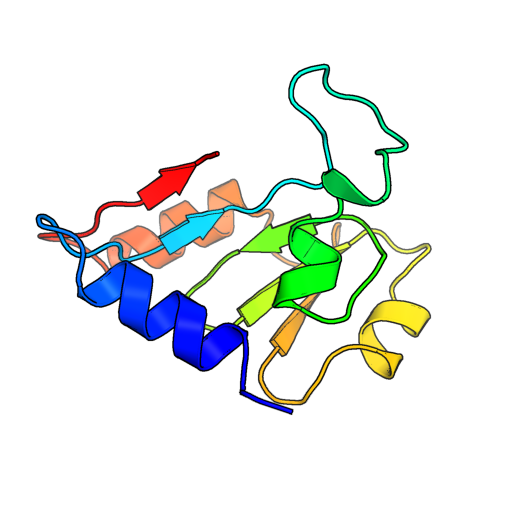. TRP A 1 92 ? 2.301 3.920 -13.400 1.00 80.00 92 TRP A CA 1
ATOM 719 C C . TRP A 1 92 ? 1.849 5.338 -13.034 1.00 80.00 92 TRP A C 1
ATOM 721 O O . TRP A 1 92 ? 0.866 5.816 -13.591 1.00 80.00 92 TRP A O 1
ATOM 731 N N . MET A 1 93 ? 2.607 6.044 -12.188 1.00 73.12 93 MET A N 1
ATOM 732 C CA . MET A 1 93 ? 2.312 7.427 -11.801 1.00 73.12 93 MET A CA 1
ATOM 733 C C . MET A 1 93 ? 2.392 8.394 -12.976 1.00 73.12 93 MET A C 1
ATOM 735 O O . MET A 1 93 ? 1.528 9.250 -13.099 1.00 73.12 93 MET A O 1
ATOM 739 N N . ALA A 1 94 ? 3.386 8.270 -13.857 1.00 76.75 94 ALA A N 1
ATOM 740 C CA . ALA A 1 94 ? 3.480 9.121 -15.043 1.00 76.75 94 ALA A CA 1
ATOM 741 C C . ALA A 1 94 ? 2.249 8.960 -15.951 1.00 76.75 94 ALA A C 1
ATOM 743 O O . ALA A 1 94 ? 1.706 9.946 -16.447 1.00 76.75 94 ALA A O 1
ATOM 744 N N . ASN A 1 95 ? 1.773 7.723 -16.109 1.00 73.56 95 ASN A N 1
ATOM 745 C CA . ASN A 1 95 ? 0.563 7.425 -16.869 1.00 73.56 95 ASN A CA 1
ATOM 746 C C . ASN A 1 95 ? -0.721 7.813 -16.131 1.00 73.56 95 ASN A C 1
ATOM 748 O O . ASN A 1 95 ? -1.697 8.130 -16.790 1.00 73.56 95 ASN A O 1
ATOM 752 N N . ALA A 1 96 ? -0.749 7.776 -14.799 1.00 67.00 96 ALA A N 1
ATOM 753 C CA . ALA A 1 96 ? -1.884 8.239 -14.003 1.00 67.00 96 ALA A CA 1
ATOM 754 C C . ALA A 1 96 ? -1.964 9.775 -13.984 1.00 67.00 96 ALA A C 1
ATOM 756 O O . ALA A 1 96 ? -3.049 10.341 -14.049 1.00 67.00 96 ALA A O 1
ATOM 757 N N . ASN A 1 97 ? -0.818 10.458 -13.969 1.00 59.75 97 ASN A N 1
ATOM 758 C CA . ASN A 1 97 ? -0.732 11.915 -13.973 1.00 59.75 97 ASN A CA 1
ATOM 759 C C . ASN A 1 97 ? -1.303 12.541 -15.240 1.00 59.75 97 ASN A C 1
ATOM 761 O O . ASN A 1 97 ? -1.917 13.595 -15.137 1.00 59.75 97 ASN A O 1
ATOM 765 N N . SER A 1 98 ? -1.185 11.884 -16.397 1.00 56.16 98 SER A N 1
ATOM 766 C CA . SER A 1 98 ? -1.848 12.357 -17.619 1.00 56.16 98 SER A CA 1
ATOM 767 C C . SER A 1 98 ? -3.383 12.334 -17.523 1.00 56.16 98 SER A C 1
ATOM 769 O O . SER A 1 98 ? -4.042 13.027 -18.291 1.00 56.16 98 SER A O 1
ATOM 771 N N . TYR A 1 99 ? -3.962 11.602 -16.558 1.00 50.53 99 TYR A N 1
ATOM 772 C CA . TYR A 1 99 ? -5.387 11.672 -16.204 1.00 50.53 99 TYR A CA 1
ATOM 773 C C . TYR A 1 99 ? -5.699 12.707 -15.104 1.00 50.53 99 TYR A C 1
ATOM 775 O O . TYR A 1 99 ? -6.862 13.066 -14.936 1.00 50.53 99 TYR A O 1
ATOM 783 N N . MET A 1 100 ? -4.693 13.191 -14.364 1.00 52.19 100 MET A N 1
ATOM 784 C CA . MET A 1 100 ? -4.830 14.058 -13.176 1.00 52.19 100 MET A CA 1
ATOM 785 C C . MET A 1 100 ? -4.439 15.529 -13.426 1.00 52.19 100 MET A C 1
ATOM 787 O O . MET A 1 100 ? -4.291 16.311 -12.480 1.00 52.19 100 MET A O 1
ATOM 791 N N . GLU A 1 101 ? -4.253 15.927 -14.686 1.00 48.06 101 GLU A N 1
ATOM 792 C CA . GLU A 1 101 ? -3.846 17.285 -15.061 1.00 48.06 101 GLU A CA 1
ATOM 793 C C . GLU A 1 101 ? -4.927 18.331 -14.722 1.00 48.06 101 GLU A C 1
ATOM 795 O O . GLU A 1 101 ? -5.868 18.548 -15.475 1.00 48.06 101 GLU A O 1
ATOM 800 N N . GLU A 1 102 ? -4.781 18.961 -13.548 1.00 47.25 102 GLU A N 1
ATOM 801 C CA . GLU A 1 102 ? -4.641 20.426 -13.392 1.00 47.25 102 GLU A CA 1
ATOM 802 C C . GLU A 1 102 ? -4.404 20.854 -11.925 1.00 47.25 102 GLU A C 1
ATOM 804 O O . GLU A 1 102 ? -3.960 21.974 -11.695 1.00 47.25 102 GLU A O 1
ATOM 809 N N . ASN A 1 103 ? -4.651 20.003 -10.913 1.00 48.34 103 ASN A N 1
ATOM 810 C CA . ASN A 1 103 ? -4.610 20.427 -9.494 1.00 48.34 103 ASN A CA 1
ATOM 811 C C . ASN A 1 103 ? -4.062 19.376 -8.496 1.00 48.34 103 ASN A C 1
ATOM 813 O O . ASN A 1 103 ? -4.235 19.514 -7.282 1.00 48.34 103 ASN A O 1
ATOM 817 N N . GLY A 1 104 ? -3.397 18.326 -8.985 1.00 52.94 104 GLY A N 1
ATOM 818 C CA . GLY A 1 104 ? -2.967 17.182 -8.179 1.00 52.94 104 GLY A CA 1
ATOM 819 C C . GLY A 1 104 ? -1.699 17.400 -7.348 1.00 52.94 104 GLY A C 1
ATOM 820 O O . GLY A 1 104 ? -0.608 17.419 -7.908 1.00 52.94 104 GLY A O 1
ATOM 821 N N . ILE A 1 105 ? -1.793 17.489 -6.014 1.00 55.72 105 ILE A N 1
ATOM 822 C CA . ILE A 1 105 ? -0.612 17.368 -5.137 1.00 55.72 105 ILE A CA 1
ATOM 823 C C . ILE A 1 105 ? -0.374 15.895 -4.798 1.00 55.72 105 ILE A C 1
ATOM 825 O O . ILE A 1 105 ? -1.223 15.246 -4.178 1.00 55.72 105 ILE A O 1
ATOM 829 N N . ILE A 1 106 ? 0.804 15.400 -5.176 1.00 59.53 106 ILE A N 1
ATOM 830 C CA . ILE A 1 106 ? 1.350 14.108 -4.752 1.00 59.53 106 ILE A CA 1
ATOM 831 C C . ILE A 1 106 ? 2.266 14.365 -3.561 1.00 59.53 106 ILE A C 1
ATOM 833 O O . ILE A 1 106 ? 3.197 15.165 -3.659 1.00 59.53 106 ILE A O 1
ATOM 837 N N . VAL A 1 107 ? 2.012 13.684 -2.446 1.00 54.44 107 VAL A N 1
ATOM 838 C CA . VAL A 1 107 ?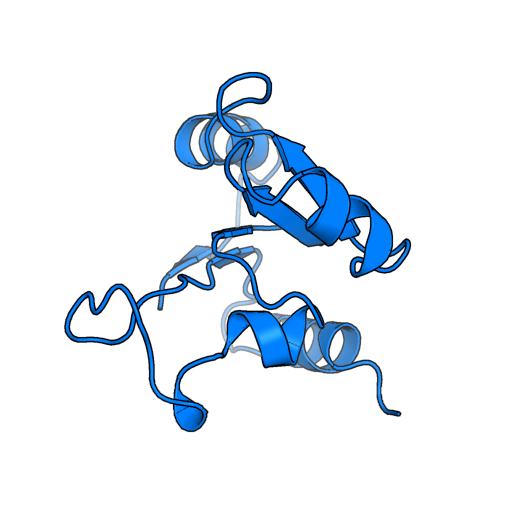 2.881 13.746 -1.266 1.00 54.44 107 VAL A CA 1
ATOM 839 C C . VAL A 1 107 ? 3.675 12.455 -1.148 1.00 54.44 107 VAL A C 1
ATOM 841 O O . VAL A 1 107 ? 3.126 11.351 -1.202 1.00 54.44 107 VAL A O 1
ATOM 844 N N . TRP A 1 108 ? 4.980 12.636 -0.987 1.00 51.44 108 TRP A N 1
ATOM 845 C CA . TRP A 1 108 ? 5.925 11.617 -0.563 1.00 51.44 108 TRP A CA 1
ATOM 846 C C . TRP A 1 108 ? 6.277 11.903 0.902 1.00 51.44 108 TRP A C 1
ATOM 848 O O . TRP A 1 108 ? 6.449 13.072 1.257 1.00 51.44 108 TRP A O 1
ATOM 858 N N . ASP A 1 109 ? 6.289 10.864 1.734 1.00 51.22 109 ASP A N 1
ATOM 859 C CA . ASP A 1 109 ? 6.818 10.904 3.107 1.00 51.22 109 ASP A CA 1
ATOM 860 C C . ASP A 1 109 ? 8.348 10.819 3.071 1.00 51.22 109 ASP A C 1
ATOM 862 O O . ASP A 1 109 ? 8.839 9.835 2.473 1.00 51.22 109 ASP A O 1
#

Foldseek 3Di:
DPLLQVVVQVVQCPPPQRAPKEWQFCADPV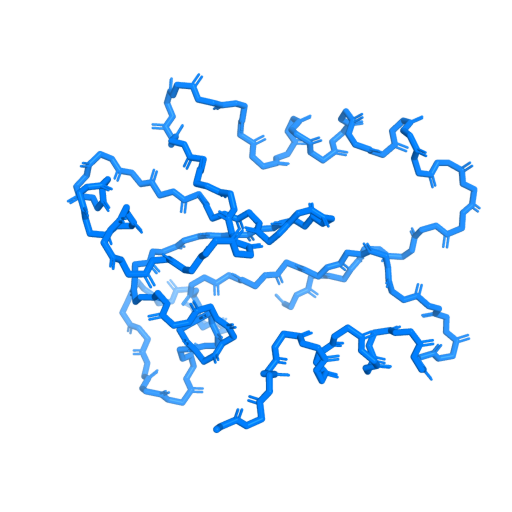RDPDDDPVNQVVCVNFVQNATGFMDPQGEGEDEPVCPVVCVVRGDPSYDYDYPPPHDDPVVVVVVVVVVVPDRHDYDYD